Protein AF-A0A402XLB0-F1 (afdb_monomer_lite)

Organism: Salmonella enterica (NCBI:txid28901)

pLDDT: mean 85.94, std 11.89, range [53.12, 96.0]

Radius of gyration: 12.31 Å; chains: 1; bounding box: 33×22×26 Å

Foldseek 3Di:
DDPDDDDDDLVRLCPDPPRDVVRNVLSDQPQVVDPPSPPDSCPDD

Sequence (45 aa):
QHGGYRWLTPEQLLAGDNVHDNSRAYFQNEPHSVIGLDKKDVKYV

Structure (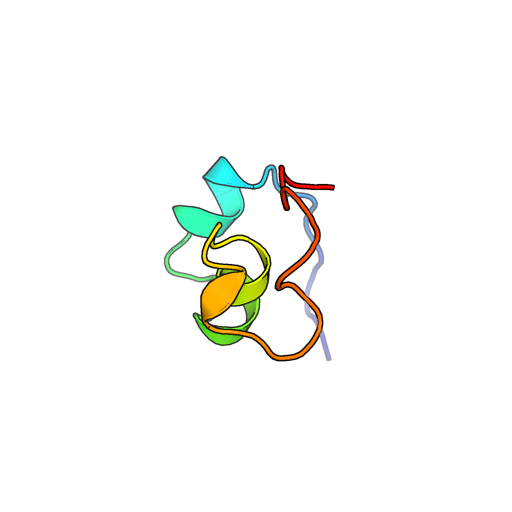mmCIF, N/CA/C/O backbone):
data_AF-A0A402XLB0-F1
#
_entry.id   AF-A0A402XLB0-F1
#
loop_
_atom_site.group_PDB
_atom_site.id
_atom_site.type_symbol
_atom_site.label_atom_id
_atom_site.label_alt_id
_atom_site.label_comp_id
_atom_site.label_asym_id
_atom_site.label_entity_id
_atom_site.label_seq_id
_atom_site.pdbx_PDB_ins_code
_atom_site.Cartn_x
_atom_site.Cartn_y
_atom_site.Cartn_z
_atom_site.occupancy
_atom_site.B_iso_or_equiv
_atom_site.auth_seq_id
_atom_site.auth_comp_id
_atom_site.auth_asym_id
_atom_site.auth_atom_id
_atom_site.pdbx_PDB_model_num
ATOM 1 N N . GLN A 1 1 ? 16.568 -1.026 -0.852 1.00 84.25 1 GLN A N 1
ATOM 2 C CA . GLN A 1 1 ? 16.625 0.387 -1.281 1.00 84.25 1 GLN A CA 1
ATOM 3 C C . GLN A 1 1 ? 15.622 0.579 -2.404 1.00 84.25 1 GLN A C 1
ATOM 5 O O . GLN A 1 1 ? 15.614 -0.252 -3.303 1.00 84.25 1 GLN A O 1
ATOM 10 N N . HIS A 1 2 ? 14.771 1.606 -2.354 1.00 90.69 2 HIS A N 1
ATOM 11 C CA . HIS A 1 2 ? 13.802 1.871 -3.426 1.00 90.69 2 HIS A CA 1
ATOM 12 C C . HIS A 1 2 ? 14.392 2.860 -4.437 1.00 90.69 2 HIS A C 1
ATOM 14 O O . HIS A 1 2 ? 14.925 3.894 -4.043 1.00 90.69 2 HIS A O 1
ATOM 20 N N . GLY A 1 3 ? 14.292 2.544 -5.732 1.00 95.69 3 GLY A N 1
ATOM 21 C CA . GLY A 1 3 ? 14.704 3.438 -6.826 1.00 95.69 3 GLY A CA 1
ATOM 22 C C . GLY A 1 3 ? 13.672 4.522 -7.166 1.00 95.69 3 GLY A C 1
ATOM 23 O O . GLY A 1 3 ? 13.936 5.387 -7.993 1.00 95.69 3 GLY A O 1
ATOM 24 N N . GLY A 1 4 ? 12.497 4.475 -6.539 1.00 95.06 4 GLY A N 1
ATOM 25 C CA . GLY A 1 4 ? 11.420 5.443 -6.697 1.00 95.06 4 GLY A CA 1
ATOM 26 C C . GLY A 1 4 ? 10.209 5.064 -5.848 1.00 95.06 4 GLY A C 1
ATOM 27 O O . GLY A 1 4 ? 10.117 3.940 -5.356 1.00 95.06 4 GLY A O 1
ATOM 28 N N . TYR A 1 5 ? 9.285 6.009 -5.698 1.00 95.44 5 TYR A N 1
ATOM 29 C CA . TYR A 1 5 ? 8.009 5.828 -5.004 1.00 95.44 5 TYR A CA 1
ATOM 30 C C . TYR A 1 5 ? 6.871 6.335 -5.888 1.00 95.44 5 TYR A C 1
ATOM 32 O O . TYR A 1 5 ? 7.073 7.205 -6.738 1.00 95.44 5 TYR A O 1
ATOM 40 N N . ARG A 1 6 ? 5.674 5.780 -5.699 1.00 95.44 6 ARG A N 1
ATOM 41 C CA . ARG A 1 6 ? 4.452 6.180 -6.402 1.00 95.44 6 ARG A CA 1
ATOM 42 C C . ARG A 1 6 ? 3.286 6.174 -5.425 1.00 95.44 6 ARG A C 1
ATOM 44 O O . ARG A 1 6 ? 3.269 5.370 -4.499 1.00 95.44 6 ARG A O 1
ATOM 51 N N . TRP A 1 7 ? 2.315 7.036 -5.684 1.00 96.00 7 TRP A N 1
ATOM 52 C CA . TRP A 1 7 ? 1.006 7.005 -5.043 1.00 96.00 7 TRP A CA 1
ATOM 53 C C . TRP A 1 7 ? 0.028 6.402 -6.048 1.00 96.00 7 TRP A C 1
ATOM 55 O O . TRP A 1 7 ? -0.012 6.848 -7.194 1.00 96.00 7 TRP A O 1
ATOM 65 N N . LEU A 1 8 ? -0.698 5.363 -5.646 1.00 94.75 8 LEU A N 1
ATOM 66 C CA . LEU A 1 8 ? -1.635 4.631 -6.495 1.00 94.75 8 LEU A CA 1
ATOM 67 C C . LEU A 1 8 ? -2.996 4.598 -5.809 1.00 94.75 8 LEU A C 1
ATOM 69 O O . LEU A 1 8 ? -3.068 4.493 -4.586 1.00 94.75 8 LEU A O 1
ATOM 73 N N . THR A 1 9 ? -4.062 4.647 -6.601 1.00 94.12 9 THR A N 1
ATOM 74 C CA . THR A 1 9 ? -5.389 4.235 -6.122 1.00 94.12 9 THR A CA 1
ATOM 75 C C . THR A 1 9 ? -5.408 2.719 -5.864 1.00 94.12 9 THR A C 1
ATOM 77 O O . THR A 1 9 ? -4.606 1.999 -6.477 1.00 94.12 9 THR A O 1
ATOM 80 N N . PRO A 1 10 ? -6.299 2.199 -4.996 1.00 93.06 10 PRO A N 1
ATOM 81 C CA 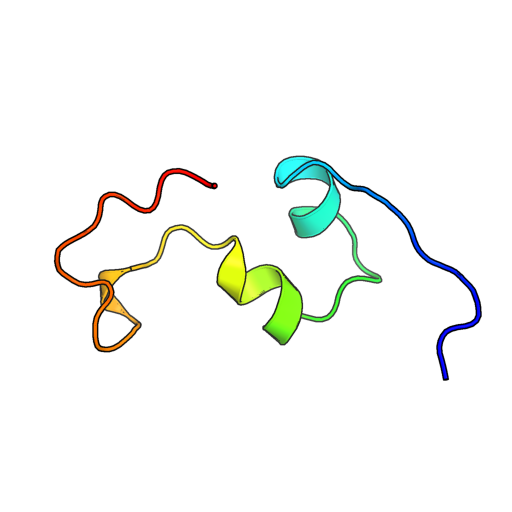. PRO A 1 10 ? -6.432 0.759 -4.774 1.00 93.06 10 PRO A CA 1
ATOM 82 C C . PRO A 1 10 ? -6.636 -0.025 -6.076 1.00 93.06 10 PRO A C 1
ATOM 84 O O . PRO A 1 10 ? -5.990 -1.049 -6.287 1.00 93.06 10 PRO A O 1
ATOM 87 N N . GLU A 1 11 ? -7.450 0.490 -7.001 1.00 93.44 11 GLU A N 1
ATOM 88 C CA . GLU A 1 11 ? -7.726 -0.148 -8.290 1.00 93.44 11 GLU A CA 1
ATOM 89 C C . GLU A 1 11 ? -6.458 -0.262 -9.148 1.00 93.44 11 GLU A C 1
ATOM 91 O O . GLU A 1 11 ? -6.177 -1.318 -9.717 1.00 93.44 11 GLU A O 1
ATOM 96 N N . GLN A 1 12 ? -5.648 0.803 -9.205 1.00 95.19 12 GLN A N 1
ATOM 97 C CA . GLN A 1 12 ? -4.371 0.801 -9.930 1.00 95.19 12 GLN A CA 1
ATOM 98 C C . GLN A 1 12 ? -3.340 -0.136 -9.294 1.00 95.19 12 GLN A C 1
ATOM 100 O O . GLN A 1 12 ? -2.565 -0.769 -10.009 1.00 95.19 12 GLN A O 1
ATOM 105 N N . LEU A 1 13 ? -3.313 -0.219 -7.962 1.00 94.94 13 LEU A N 1
ATOM 106 C CA . LEU A 1 13 ? -2.411 -1.106 -7.231 1.00 94.94 13 LEU A CA 1
ATOM 107 C C . LEU A 1 13 ? -2.772 -2.578 -7.468 1.00 94.94 13 LEU A C 1
ATOM 109 O O . LEU A 1 13 ? -1.888 -3.400 -7.699 1.00 94.94 13 LEU A O 1
ATOM 113 N N . LEU A 1 14 ? -4.065 -2.906 -7.457 1.00 93.44 14 LEU A N 1
ATOM 114 C CA . LEU A 1 14 ? -4.556 -4.266 -7.668 1.00 93.44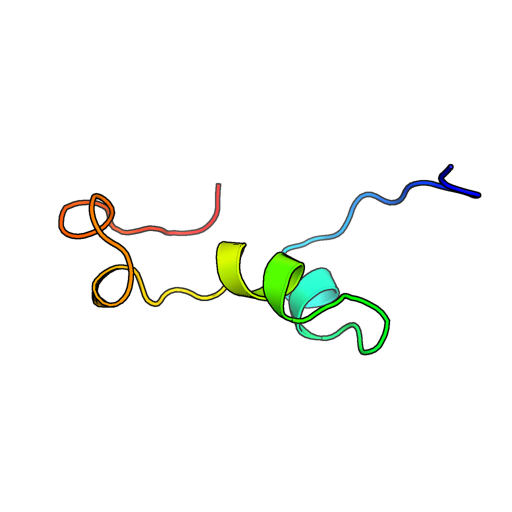 14 LEU A CA 1
ATOM 115 C C . LEU A 1 14 ? -4.398 -4.744 -9.115 1.00 93.44 14 LEU A C 1
ATOM 117 O O . LEU A 1 14 ? -4.176 -5.939 -9.315 1.00 93.44 14 LEU A O 1
ATOM 121 N N . ALA A 1 15 ? -4.486 -3.841 -10.096 1.00 94.75 15 ALA A N 1
ATOM 122 C CA . ALA A 1 15 ? -4.284 -4.140 -11.516 1.00 94.75 15 ALA A CA 1
ATOM 123 C C . ALA A 1 15 ? -2.805 -4.137 -11.952 1.00 94.75 15 ALA A C 1
ATOM 125 O O . ALA A 1 15 ? -2.502 -4.470 -13.095 1.00 94.75 15 ALA A O 1
ATOM 126 N N . GLY A 1 16 ? -1.880 -3.716 -11.084 1.00 92.81 16 GLY A N 1
ATOM 127 C CA . GLY A 1 16 ? -0.465 -3.608 -11.419 1.00 92.81 16 GLY A CA 1
ATOM 128 C C . GLY A 1 16 ? 0.284 -4.931 -11.270 1.00 92.81 16 GLY A C 1
ATOM 129 O O . GLY A 1 16 ? 0.587 -5.333 -10.152 1.00 92.81 16 GLY A O 1
ATOM 130 N N . ASP A 1 17 ? 0.708 -5.534 -12.382 1.00 92.19 17 ASP A N 1
ATOM 131 C CA . ASP A 1 17 ? 1.488 -6.790 -12.381 1.00 92.19 17 ASP A CA 1
ATOM 132 C C . ASP A 1 17 ? 2.859 -6.672 -11.684 1.00 92.19 17 ASP A C 1
ATOM 134 O O . ASP A 1 17 ? 3.439 -7.658 -11.240 1.00 92.19 17 ASP A O 1
ATOM 138 N N . ASN A 1 18 ? 3.382 -5.447 -11.559 1.00 93.56 18 ASN A N 1
ATOM 139 C CA . ASN A 1 18 ? 4.636 -5.156 -10.854 1.00 93.56 18 ASN A CA 1
ATOM 140 C C . ASN A 1 18 ? 4.442 -4.888 -9.350 1.00 93.56 18 ASN A C 1
ATOM 142 O O . ASN A 1 18 ? 5.396 -4.506 -8.667 1.00 93.56 18 ASN A O 1
ATOM 146 N N . VAL A 1 19 ? 3.222 -5.034 -8.829 1.00 94.94 19 VAL A N 1
ATOM 147 C CA . VAL A 1 19 ? 2.939 -4.968 -7.394 1.00 94.94 19 VAL A CA 1
ATOM 148 C C . VAL A 1 19 ? 2.866 -6.391 -6.856 1.00 94.94 19 VAL A C 1
ATOM 150 O O . VAL A 1 19 ? 2.041 -7.191 -7.277 1.00 94.94 19 VAL A O 1
ATOM 153 N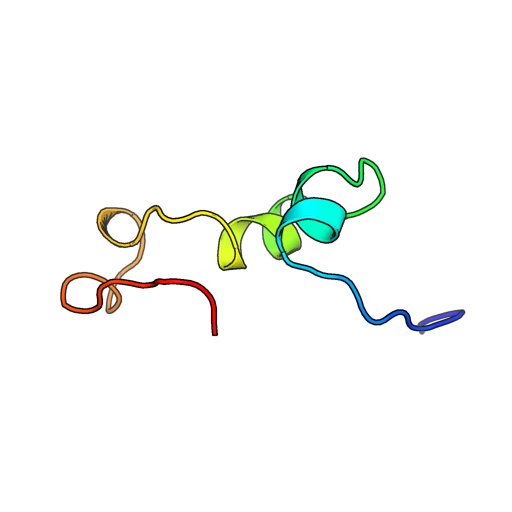 N . HIS A 1 20 ? 3.733 -6.704 -5.898 1.00 95.94 20 HIS A N 1
ATOM 154 C CA . HIS A 1 20 ? 3.815 -8.035 -5.306 1.00 95.94 20 HIS A CA 1
ATOM 155 C C . HIS A 1 20 ? 2.511 -8.427 -4.585 1.00 95.94 20 HIS A C 1
ATOM 157 O O . HIS A 1 20 ? 1.890 -7.591 -3.924 1.00 95.94 20 HIS A O 1
ATOM 163 N N . ASP A 1 21 ? 2.135 -9.707 -4.621 1.00 94.50 21 ASP A N 1
ATOM 164 C CA . ASP A 1 21 ? 0.864 -10.187 -4.056 1.00 94.50 21 ASP A CA 1
ATOM 165 C C . ASP A 1 21 ? 0.709 -9.889 -2.561 1.00 94.50 21 ASP A C 1
ATOM 167 O O . ASP A 1 21 ? -0.347 -9.437 -2.134 1.00 94.50 2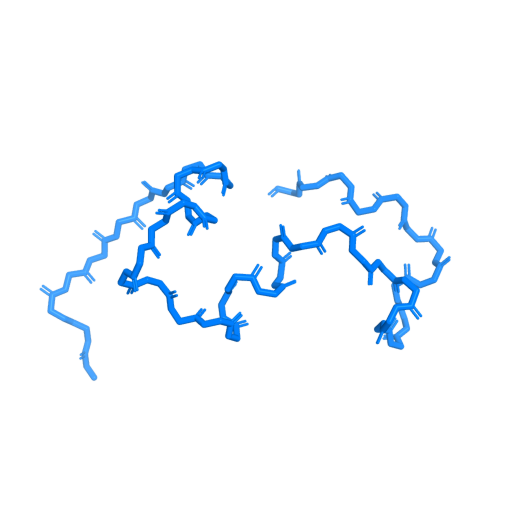1 ASP A O 1
ATOM 171 N N . ASN A 1 22 ? 1.780 -10.018 -1.770 1.00 92.88 22 ASN A N 1
ATOM 172 C CA . ASN A 1 22 ? 1.764 -9.617 -0.353 1.00 92.88 22 ASN A CA 1
ATOM 173 C C . ASN A 1 22 ? 1.373 -8.144 -0.145 1.00 92.88 22 ASN A C 1
ATOM 175 O O . ASN A 1 22 ? 0.748 -7.810 0.854 1.00 92.88 22 ASN A O 1
ATOM 179 N N . SER A 1 23 ? 1.743 -7.255 -1.071 1.00 94.25 23 SER A N 1
ATOM 180 C CA . SER A 1 23 ? 1.326 -5.852 -1.021 1.00 94.25 23 SER A CA 1
ATOM 181 C C . SER A 1 23 ? -0.125 -5.692 -1.472 1.00 94.25 23 SER A C 1
ATOM 183 O O . SER A 1 23 ? -0.863 -4.926 -0.858 1.00 94.25 23 SER A O 1
ATOM 185 N N . ARG A 1 24 ? -0.554 -6.440 -2.498 1.00 93.00 24 ARG A N 1
ATOM 186 C CA . ARG A 1 24 ? -1.942 -6.443 -2.994 1.00 93.00 24 ARG A CA 1
ATOM 187 C C . ARG A 1 24 ? -2.928 -6.981 -1.955 1.00 93.00 24 ARG A C 1
ATOM 189 O O . ARG A 1 24 ? -4.039 -6.472 -1.881 1.00 93.00 24 ARG A O 1
ATOM 196 N N . ALA A 1 25 ? -2.522 -7.939 -1.122 1.00 91.50 25 ALA A N 1
ATOM 197 C CA . ALA A 1 25 ? -3.361 -8.567 -0.099 1.00 91.50 25 ALA A CA 1
ATOM 198 C C . ALA A 1 25 ? -3.962 -7.569 0.907 1.00 91.50 25 ALA A C 1
ATOM 200 O O . ALA A 1 25 ? -5.096 -7.743 1.339 1.00 91.50 25 ALA A O 1
ATOM 201 N N . TYR A 1 26 ? -3.256 -6.480 1.231 1.00 89.75 26 TYR A N 1
ATOM 202 C CA . TYR A 1 26 ? -3.793 -5.424 2.104 1.00 89.75 26 TYR A CA 1
ATOM 203 C C . TYR A 1 26 ? -4.977 -4.664 1.494 1.00 89.75 26 TYR A C 1
ATOM 205 O O . TYR A 1 26 ? -5.739 -4.027 2.216 1.00 89.75 26 TYR A O 1
ATOM 213 N N . PHE A 1 27 ? -5.124 -4.739 0.173 1.00 90.12 27 PHE A N 1
ATOM 214 C CA . PHE A 1 27 ? -6.196 -4.134 -0.607 1.00 90.12 27 PHE A CA 1
ATOM 215 C C . PHE A 1 27 ? -7.120 -5.217 -1.189 1.00 90.12 27 PHE A C 1
ATOM 217 O O . PHE A 1 27 ? -7.842 -4.980 -2.145 1.00 90.12 27 PHE A O 1
ATOM 224 N N . GLN A 1 28 ? -7.104 -6.438 -0.665 1.00 84.75 28 GLN A N 1
ATOM 225 C CA . GLN A 1 28 ? -8.121 -7.432 -0.994 1.00 84.75 28 GLN A CA 1
ATOM 226 C C . GLN A 1 28 ? -9.149 -7.412 0.135 1.00 84.75 28 GLN A C 1
ATOM 228 O O . GLN A 1 28 ? -8.795 -7.538 1.305 1.00 84.75 28 GLN A O 1
ATOM 233 N N . ASN A 1 29 ? -10.423 -7.197 -0.198 1.00 80.31 29 ASN A N 1
ATOM 234 C CA . ASN A 1 29 ? -11.507 -7.080 0.782 1.00 80.31 29 ASN A CA 1
ATOM 235 C C . ASN A 1 29 ? -11.939 -8.459 1.322 1.00 80.31 29 ASN A C 1
ATOM 237 O O . ASN A 1 29 ? -13.099 -8.845 1.213 1.00 80.31 29 ASN A O 1
ATOM 241 N N . GLU A 1 30 ? -10.988 -9.193 1.903 1.00 84.00 30 GLU A N 1
ATOM 242 C CA . GLU A 1 30 ? -11.152 -10.541 2.462 1.00 84.00 30 GLU A CA 1
ATOM 243 C C . GLU A 1 30 ? -10.889 -10.549 3.987 1.00 84.00 30 GLU A C 1
ATOM 245 O O . GLU A 1 30 ? -10.011 -11.268 4.478 1.00 84.00 30 GLU A O 1
ATOM 250 N N . PRO A 1 31 ? -11.618 -9.739 4.783 1.00 79.38 31 PRO A N 1
ATOM 251 C CA . PRO A 1 31 ? -11.319 -9.515 6.201 1.00 79.38 31 PRO A CA 1
ATOM 252 C C . PRO A 1 31 ? -11.450 -10.774 7.066 1.00 79.38 31 PRO A C 1
ATOM 254 O O . PRO A 1 31 ? -10.787 -10.898 8.091 1.00 79.38 31 PRO A O 1
ATOM 257 N N . HIS A 1 32 ? -12.268 -11.741 6.649 1.00 82.56 32 HIS A N 1
ATOM 258 C CA . HIS A 1 32 ? -12.472 -12.990 7.386 1.00 82.56 32 HIS A CA 1
ATOM 259 C C . HIS A 1 32 ? -11.279 -13.951 7.306 1.00 82.56 32 HIS A C 1
ATOM 261 O O . HIS A 1 32 ? -11.176 -14.864 8.123 1.00 82.56 32 HIS A O 1
ATOM 267 N N . SER A 1 33 ? -10.362 -13.729 6.363 1.00 85.06 33 SER A N 1
ATOM 268 C CA . SER A 1 33 ? -9.138 -14.522 6.211 1.00 85.06 33 SER A CA 1
ATOM 269 C C . SER A 1 33 ? -7.992 -14.027 7.102 1.00 85.06 33 SER A C 1
ATOM 271 O O . SER A 1 33 ? -6.931 -14.648 7.145 1.00 85.06 33 SER A O 1
ATOM 273 N N . VAL A 1 34 ? -8.183 -12.912 7.818 1.00 86.06 34 VAL A N 1
ATOM 274 C CA . VAL A 1 34 ? -7.145 -12.257 8.619 1.00 86.06 34 VAL A CA 1
ATOM 275 C C . VAL A 1 34 ? -7.611 -12.102 10.063 1.00 86.06 34 VAL A C 1
ATOM 277 O O . VAL A 1 34 ? -8.633 -11.482 10.358 1.00 86.06 34 VAL A O 1
ATOM 280 N N . ILE A 1 35 ? -6.821 -12.635 10.995 1.00 89.25 35 ILE A N 1
ATOM 281 C CA . ILE A 1 35 ? -7.087 -12.504 12.430 1.00 89.25 35 ILE A CA 1
ATOM 282 C C . ILE A 1 35 ? -7.124 -11.014 12.806 1.00 89.25 35 ILE A C 1
ATOM 284 O O . ILE A 1 35 ? -6.177 -10.276 12.543 1.00 89.25 35 ILE A O 1
ATOM 288 N N . GLY A 1 36 ? -8.210 -10.584 13.452 1.00 85.81 36 GLY A N 1
ATOM 289 C CA . GLY A 1 36 ? -8.392 -9.207 13.920 1.00 85.81 36 GLY A CA 1
ATOM 290 C C . GLY A 1 36 ? -9.028 -8.247 12.909 1.00 85.81 36 GLY A C 1
ATOM 291 O O . GLY A 1 36 ? -9.203 -7.073 13.240 1.00 85.81 36 GLY A O 1
ATOM 292 N N . LEU A 1 37 ? -9.398 -8.717 11.711 1.00 84.75 37 LEU A N 1
ATOM 293 C CA . LEU A 1 37 ? -10.198 -7.948 10.745 1.00 84.75 37 LEU A CA 1
ATOM 294 C C . LEU A 1 37 ? -11.673 -8.385 10.688 1.00 84.75 37 LEU A C 1
ATOM 296 O O . LEU A 1 37 ? -12.467 -7.756 9.998 1.00 84.75 37 LEU A O 1
ATOM 300 N N . ASP A 1 38 ? -12.077 -9.364 11.497 1.00 77.25 38 ASP A N 1
ATOM 301 C CA . ASP A 1 38 ? -13.419 -9.962 11.563 1.00 77.25 38 ASP A CA 1
ATOM 302 C C . ASP A 1 38 ? -14.567 -8.977 11.865 1.00 77.25 38 ASP A C 1
ATOM 304 O O . ASP A 1 38 ? -15.725 -9.282 11.590 1.00 77.25 38 ASP A O 1
ATOM 308 N N . LYS A 1 39 ? -14.260 -7.798 12.421 1.00 68.38 39 LYS A N 1
ATOM 309 C CA . LYS A 1 39 ? -15.248 -6.800 12.879 1.00 68.38 39 LYS A CA 1
ATOM 310 C C . LYS A 1 39 ? -15.267 -5.503 12.077 1.00 68.38 39 LYS A C 1
ATOM 312 O O . LYS A 1 39 ? -16.009 -4.590 12.438 1.00 68.38 39 LYS A O 1
ATOM 317 N N . LYS A 1 40 ? -14.430 -5.369 11.048 1.00 58.31 40 LYS A N 1
ATOM 318 C CA . LYS A 1 40 ? -14.374 -4.152 10.235 1.00 58.31 40 LYS A CA 1
ATOM 319 C C . LYS A 1 40 ? -14.879 -4.450 8.834 1.00 58.31 40 LYS A C 1
ATOM 321 O O . LYS A 1 40 ? -14.332 -5.311 8.156 1.00 58.31 40 LYS A O 1
ATOM 326 N N . ASP A 1 41 ? -15.857 -3.670 8.379 1.00 63.59 41 ASP A N 1
ATOM 327 C CA . ASP A 1 41 ? -16.021 -3.428 6.948 1.00 63.59 41 ASP A CA 1
ATOM 328 C C . ASP A 1 41 ? -14.735 -2.743 6.470 1.00 63.59 41 ASP A C 1
ATOM 330 O O . ASP A 1 41 ? -14.564 -1.532 6.634 1.00 63.59 41 ASP A O 1
ATOM 334 N N . VAL A 1 4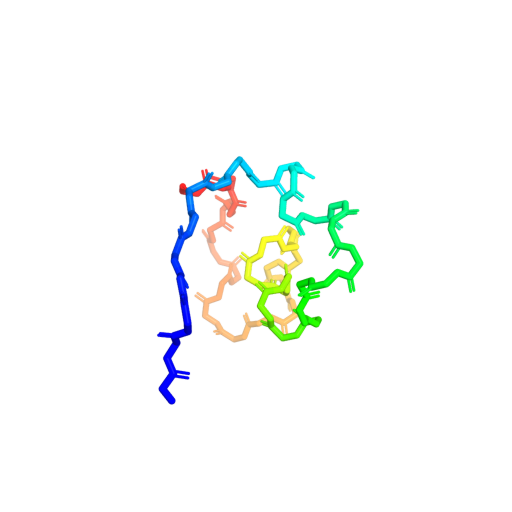2 ? -13.784 -3.519 5.944 1.00 62.03 42 VAL A N 1
ATOM 335 C CA . VAL A 1 42 ? -12.534 -2.994 5.380 1.00 62.03 42 VAL A CA 1
ATOM 336 C C . VAL A 1 42 ? -12.844 -2.421 3.997 1.00 62.03 42 VAL A C 1
ATOM 338 O O . VAL A 1 42 ? -12.401 -2.903 2.962 1.00 62.03 42 VAL A O 1
ATOM 341 N N . LYS A 1 43 ? -13.644 -1.354 3.964 1.00 61.78 43 LYS A N 1
ATOM 342 C CA . LYS A 1 43 ? -13.731 -0.496 2.787 1.00 61.78 43 LYS A CA 1
ATOM 343 C C . LYS A 1 43 ? -12.510 0.407 2.814 1.00 61.78 43 LYS A C 1
ATOM 345 O O . LYS A 1 43 ? -12.519 1.394 3.537 1.00 61.78 43 LYS A O 1
ATOM 350 N N . TYR A 1 44 ? -11.476 -0.037 2.099 1.00 59.34 44 TYR A N 1
ATOM 351 C CA . TYR A 1 44 ? -10.286 0.697 1.659 1.00 59.34 44 TYR A CA 1
ATOM 352 C C . TYR A 1 44 ? -10.085 2.057 2.351 1.00 59.34 44 TYR A C 1
ATOM 354 O O . TYR A 1 44 ? -10.742 3.033 1.988 1.00 59.34 44 TYR A O 1
ATOM 362 N N . VAL A 1 45 ? -9.192 2.097 3.350 1.00 53.12 45 VAL A N 1
ATOM 363 C CA . VAL A 1 45 ? -8.622 3.357 3.867 1.00 53.12 45 VAL A CA 1
ATOM 364 C C . VAL A 1 45 ? -7.859 4.059 2.750 1.00 53.12 45 VAL A C 1
ATOM 366 O O . VAL A 1 45 ? -7.132 3.344 2.021 1.00 53.12 45 VAL A O 1
#

Secondary structure (DSSP, 8-state):
--S------HHHHHT-TTS-HHHHGGGS--GGGSTT-TT------